Protein AF-A0A2P9FDT1-F1 (afdb_monomer_lite)

Structure (mmCIF, N/CA/C/O backbone):
data_AF-A0A2P9FDT1-F1
#
_entry.id   AF-A0A2P9FDT1-F1
#
loop_
_atom_site.group_PDB
_atom_site.id
_atom_site.type_symbol
_atom_site.label_atom_id
_atom_site.label_alt_id
_atom_site.label_comp_id
_atom_site.label_asym_id
_atom_site.label_entity_id
_atom_site.label_seq_id
_atom_site.pdbx_PDB_ins_code
_atom_site.Cartn_x
_atom_site.Cartn_y
_atom_site.Cartn_z
_atom_site.occupancy
_atom_site.B_iso_or_equiv
_atom_site.auth_seq_id
_atom_site.auth_comp_id
_atom_site.auth_asym_id
_atom_site.auth_atom_id
_atom_site.pdbx_PDB_model_num
ATOM 1 N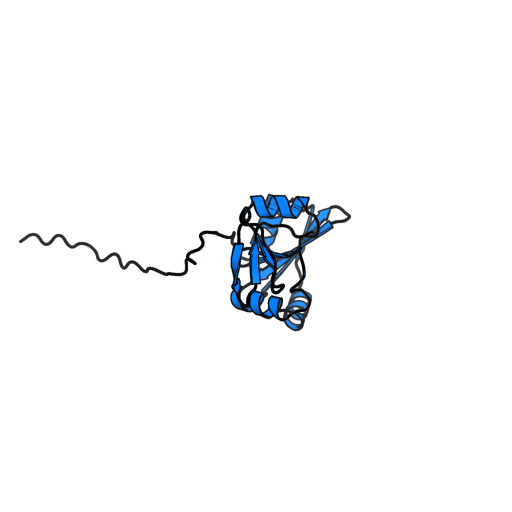 N . MET A 1 1 ? 24.058 -45.265 34.740 1.00 44.75 1 MET A N 1
ATOM 2 C CA . MET A 1 1 ? 24.714 -44.244 33.901 1.00 44.75 1 MET A CA 1
ATOM 3 C C . MET A 1 1 ? 24.246 -44.459 32.474 1.00 44.75 1 MET A C 1
ATOM 5 O O . MET A 1 1 ? 24.642 -45.441 31.873 1.00 44.75 1 MET A O 1
ATOM 9 N N . SER A 1 2 ? 23.334 -43.612 32.008 1.00 41.09 2 SER A N 1
ATOM 10 C CA . SER A 1 2 ? 23.067 -43.339 30.591 1.00 41.09 2 SER A CA 1
ATOM 11 C C . SER A 1 2 ? 22.279 -42.038 30.581 1.00 41.09 2 SER A C 1
ATOM 13 O O . SER A 1 2 ? 21.074 -42.021 30.814 1.00 41.09 2 SER A O 1
ATOM 15 N N . ALA A 1 3 ? 23.015 -40.935 30.473 1.00 38.91 3 ALA A N 1
ATOM 16 C CA . ALA A 1 3 ? 22.459 -39.609 30.296 1.00 38.91 3 ALA A CA 1
ATOM 17 C C . ALA A 1 3 ? 22.056 -39.492 28.824 1.00 38.91 3 ALA A C 1
ATOM 19 O O . ALA A 1 3 ? 22.918 -39.375 27.957 1.00 38.91 3 ALA A O 1
ATOM 20 N N . SER A 1 4 ? 20.758 -39.584 28.540 1.00 43.72 4 SER A N 1
ATOM 21 C CA . SER A 1 4 ? 20.233 -39.147 27.250 1.00 43.72 4 SER A CA 1
ATOM 22 C C . SER A 1 4 ? 20.078 -37.637 27.339 1.00 43.72 4 SER A C 1
ATOM 24 O O . SER A 1 4 ? 19.178 -37.135 28.010 1.00 43.72 4 SER A O 1
ATOM 26 N N . ALA A 1 5 ? 21.026 -36.922 26.742 1.00 44.69 5 ALA A N 1
ATOM 27 C CA . ALA A 1 5 ? 20.975 -35.482 26.592 1.00 44.69 5 ALA A CA 1
ATOM 28 C C . ALA A 1 5 ? 19.791 -35.131 25.679 1.00 44.69 5 ALA A C 1
ATOM 30 O O . ALA A 1 5 ? 19.886 -35.254 24.459 1.00 44.69 5 ALA A O 1
ATOM 31 N N . CYS A 1 6 ? 18.666 -34.717 26.266 1.00 39.19 6 CYS A N 1
ATOM 32 C CA . CYS A 1 6 ? 17.689 -33.924 25.532 1.00 39.19 6 CYS A CA 1
ATOM 33 C C . CYS A 1 6 ? 18.375 -32.605 25.194 1.00 39.19 6 CYS A C 1
ATOM 35 O O . CYS A 1 6 ? 18.604 -31.770 26.070 1.00 39.19 6 CYS A O 1
ATOM 37 N N . ALA A 1 7 ? 18.768 -32.481 23.929 1.00 48.38 7 ALA A N 1
ATOM 38 C CA . ALA A 1 7 ? 19.189 -31.235 23.330 1.00 48.38 7 ALA A CA 1
ATOM 39 C C . ALA A 1 7 ? 18.183 -30.143 23.714 1.00 48.38 7 ALA A C 1
ATOM 41 O O . ALA A 1 7 ? 16.985 -30.277 23.461 1.00 48.38 7 ALA A O 1
ATOM 42 N N . LEU A 1 8 ? 18.683 -29.085 24.355 1.00 45.12 8 LEU A N 1
ATOM 43 C CA . LEU A 1 8 ? 17.964 -27.828 24.466 1.00 45.12 8 LEU A CA 1
ATOM 44 C C . LEU A 1 8 ? 17.757 -27.302 23.043 1.00 45.12 8 LEU A C 1
ATOM 46 O O . LEU A 1 8 ? 18.632 -26.648 22.480 1.00 45.12 8 LEU A O 1
ATOM 50 N N . LEU A 1 9 ? 16.600 -27.601 22.461 1.00 49.66 9 LEU A N 1
ATOM 51 C CA . LEU A 1 9 ? 16.025 -26.746 21.438 1.00 49.66 9 LEU A CA 1
ATOM 52 C C . LEU A 1 9 ? 15.610 -25.472 22.170 1.00 49.66 9 LEU A C 1
ATOM 54 O O . LEU A 1 9 ? 14.612 -25.449 22.888 1.00 49.66 9 LEU A O 1
ATOM 58 N N . LEU A 1 10 ? 16.449 -24.444 22.053 1.00 47.75 10 LEU A N 1
ATOM 59 C CA . LEU A 1 10 ? 16.073 -23.063 22.310 1.00 47.75 10 LEU A CA 1
ATOM 60 C C . LEU A 1 10 ? 14.883 -22.755 21.398 1.00 47.75 10 LEU A C 1
ATOM 62 O O . LEU A 1 10 ? 15.053 -22.400 20.235 1.00 47.75 10 LEU A O 1
ATOM 66 N N . ALA A 1 11 ? 13.678 -22.956 21.924 1.00 45.09 11 ALA A N 1
ATOM 67 C CA . ALA A 1 11 ? 12.472 -22.367 21.386 1.00 45.09 11 ALA A CA 1
ATOM 68 C C . ALA A 1 11 ? 12.618 -20.853 21.562 1.00 45.09 11 ALA A C 1
ATOM 70 O O . ALA A 1 11 ? 12.294 -20.295 22.608 1.00 45.09 11 ALA A O 1
ATOM 71 N N . LEU A 1 12 ? 13.177 -20.200 20.546 1.00 44.22 12 LEU A N 1
ATOM 72 C CA . LEU A 1 12 ? 12.915 -18.795 20.291 1.00 44.22 12 LEU A CA 1
ATOM 73 C C . LEU A 1 12 ? 11.441 -18.717 19.897 1.00 44.22 12 LEU A C 1
ATOM 75 O O . LEU A 1 12 ? 11.093 -18.761 18.722 1.00 44.22 12 LEU A O 1
ATOM 79 N N . THR A 1 13 ? 10.561 -18.675 20.894 1.00 44.47 13 THR A N 1
ATOM 80 C CA . THR A 1 13 ? 9.208 -18.169 20.704 1.00 44.47 13 THR A CA 1
ATOM 81 C C . THR A 1 13 ? 9.350 -16.675 20.463 1.00 44.47 13 THR A C 1
ATOM 83 O O . THR A 1 13 ? 9.297 -15.874 21.395 1.00 44.47 13 THR A O 1
ATOM 86 N N . VAL A 1 14 ? 9.612 -16.305 19.211 1.00 40.72 14 VAL A N 1
ATOM 87 C CA . VAL A 1 14 ? 9.275 -14.971 18.729 1.00 40.72 14 VAL A CA 1
ATOM 88 C C . VAL A 1 14 ? 7.752 -14.950 18.700 1.00 40.72 14 VAL A C 1
ATOM 90 O O . VAL A 1 14 ? 7.124 -15.391 17.746 1.00 40.72 14 VAL A O 1
ATOM 93 N N . THR A 1 15 ? 7.146 -14.547 19.811 1.00 46.88 15 THR A N 1
ATOM 94 C CA . THR A 1 15 ? 5.748 -14.122 19.839 1.00 46.88 15 THR A CA 1
ATOM 95 C C . THR A 1 15 ? 5.675 -12.797 19.095 1.00 46.88 15 THR A C 1
ATOM 97 O O . THR A 1 15 ? 5.819 -11.736 19.693 1.00 46.88 15 THR A O 1
ATOM 100 N N . ALA A 1 16 ? 5.526 -12.899 17.780 1.00 41.09 16 ALA A N 1
ATOM 101 C CA . ALA A 1 16 ? 5.064 -11.839 16.891 1.00 41.09 16 ALA A CA 1
ATOM 102 C C . ALA A 1 16 ? 3.880 -12.358 16.052 1.00 41.09 16 ALA A C 1
ATOM 104 O O . ALA A 1 16 ? 3.731 -12.015 14.888 1.00 41.09 16 ALA A O 1
ATOM 105 N N . CYS A 1 17 ? 3.063 -13.240 16.634 1.00 43.22 17 CYS A N 1
ATOM 106 C CA . CYS A 1 17 ? 1.781 -13.633 16.066 1.00 43.22 17 CYS A CA 1
ATOM 107 C C . CYS A 1 17 ? 0.708 -12.943 16.903 1.00 43.22 17 CYS A C 1
ATOM 109 O O . CYS A 1 17 ? 0.536 -13.291 18.073 1.00 43.22 17 CYS A O 1
ATOM 111 N N . GLY A 1 18 ? 0.054 -11.939 16.319 1.00 41.12 18 GLY A N 1
ATOM 112 C CA . GLY A 1 18 ? -1.213 -11.428 16.827 1.00 41.12 18 GLY A CA 1
ATOM 113 C C . GLY A 1 18 ? -2.213 -12.578 16.942 1.00 41.12 18 GLY A C 1
ATOM 114 O O . GLY A 1 18 ? -2.225 -13.493 16.118 1.00 41.12 18 GLY A O 1
ATOM 115 N N . ASP A 1 19 ? -3.002 -12.556 18.005 1.00 47.66 19 ASP A N 1
ATOM 116 C CA . ASP A 1 19 ? -3.899 -13.636 18.435 1.00 47.66 19 ASP A CA 1
ATOM 117 C C . ASP A 1 19 ? -5.163 -13.771 17.553 1.00 47.66 19 ASP A C 1
ATOM 119 O O . ASP A 1 19 ? -6.030 -14.581 17.856 1.00 47.66 19 ASP A O 1
ATOM 123 N N . ASP A 1 20 ? -5.244 -13.045 16.427 1.00 53.03 20 ASP A N 1
ATOM 124 C CA . ASP A 1 20 ? -6.436 -12.974 15.563 1.00 53.03 20 ASP A CA 1
ATOM 125 C C . ASP A 1 20 ? -6.202 -13.429 14.100 1.00 53.03 20 ASP A C 1
ATOM 127 O O . ASP A 1 20 ? -6.910 -13.033 13.180 1.00 53.03 20 ASP A O 1
ATOM 131 N N . GLY A 1 21 ? -5.245 -14.332 13.863 1.00 57.75 21 GLY A N 1
ATOM 132 C CA . GLY A 1 21 ? -5.399 -15.389 12.845 1.00 57.75 21 GLY A CA 1
ATOM 133 C C . GLY A 1 21 ? -5.392 -15.042 11.344 1.00 57.75 21 GLY A C 1
ATOM 134 O O . GLY A 1 21 ? -5.659 -15.950 10.555 1.00 57.75 21 GLY A O 1
ATOM 135 N N . VAL A 1 22 ? -5.065 -13.816 10.922 1.00 73.56 22 VAL A N 1
ATOM 136 C CA . VAL A 1 22 ? -4.882 -13.483 9.494 1.00 73.56 22 VAL A CA 1
ATOM 137 C C . VAL A 1 22 ? -3.395 -13.362 9.159 1.00 73.56 22 VAL A C 1
A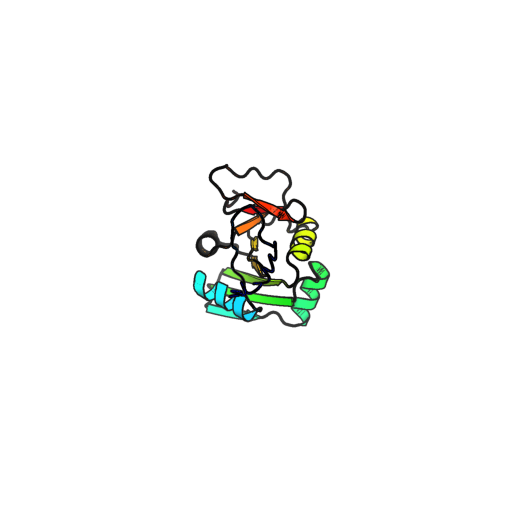TOM 139 O O . VAL A 1 22 ? -2.679 -12.546 9.733 1.00 73.56 22 VAL A O 1
ATOM 142 N N . GLU A 1 23 ? -2.923 -14.190 8.227 1.00 88.88 23 GLU A N 1
ATOM 143 C CA . GLU A 1 23 ? -1.566 -14.113 7.680 1.00 88.88 23 GLU A CA 1
ATOM 144 C C . GLU A 1 23 ? -1.605 -13.310 6.377 1.00 88.88 23 GLU A C 1
ATOM 146 O O . GLU A 1 23 ? -2.066 -13.810 5.352 1.00 88.88 23 GLU A O 1
ATOM 151 N N . LEU A 1 24 ? -1.156 -12.054 6.438 1.00 95.00 24 LEU A N 1
ATOM 152 C CA . LEU A 1 24 ? -1.091 -11.189 5.263 1.00 95.00 24 LEU A CA 1
ATOM 153 C C . LEU A 1 24 ? 0.102 -11.562 4.363 1.00 95.00 24 LEU A C 1
ATOM 155 O O . LEU A 1 24 ? 1.177 -11.898 4.876 1.00 95.00 24 LEU A O 1
ATOM 159 N N . PRO A 1 25 ? -0.043 -11.448 3.031 1.00 97.44 25 PRO A N 1
ATOM 160 C CA . PRO A 1 25 ? 1.052 -11.574 2.077 1.00 97.44 25 PRO A CA 1
ATOM 161 C C . PRO A 1 25 ? 2.215 -10.626 2.380 1.00 97.44 25 PRO A C 1
ATOM 163 O O . PRO A 1 25 ? 2.021 -9.525 2.883 1.00 97.44 25 PRO A O 1
ATOM 166 N N . MET A 1 26 ? 3.430 -11.031 2.020 1.00 96.81 26 MET A N 1
ATOM 167 C CA . MET A 1 26 ? 4.650 -10.235 2.176 1.00 96.81 26 MET A CA 1
ATOM 168 C C . MET A 1 26 ? 5.381 -10.147 0.838 1.00 96.81 26 MET A C 1
ATOM 170 O O . MET A 1 26 ? 5.428 -11.128 0.091 1.00 96.81 26 MET A O 1
ATOM 174 N N . ALA A 1 27 ? 6.003 -9.004 0.574 1.00 97.06 27 ALA A N 1
ATOM 175 C CA . ALA A 1 27 ? 6.852 -8.766 -0.587 1.00 97.06 27 ALA A CA 1
ATOM 176 C C . ALA A 1 27 ? 8.255 -8.382 -0.109 1.00 97.06 27 ALA A C 1
ATOM 178 O O . ALA A 1 27 ? 8.388 -7.552 0.769 1.00 97.06 27 ALA A O 1
ATOM 179 N N . GLY A 1 28 ? 9.322 -9.002 -0.618 1.00 95.00 28 GLY A N 1
ATOM 180 C CA . GLY A 1 28 ? 10.672 -8.749 -0.085 1.00 95.00 28 GLY A CA 1
ATOM 181 C C . GLY A 1 28 ? 11.232 -7.352 -0.387 1.00 95.00 28 GLY A C 1
ATOM 182 O O . GLY A 1 28 ? 12.143 -6.903 0.307 1.00 95.00 28 GLY A O 1
ATOM 183 N N . ASP A 1 29 ? 10.717 -6.721 -1.438 1.00 98.31 29 ASP A N 1
ATOM 184 C CA . ASP A 1 29 ? 11.116 -5.429 -1.985 1.00 98.31 29 ASP A CA 1
ATOM 185 C C . ASP A 1 29 ? 10.031 -4.917 -2.955 1.00 98.31 29 ASP A C 1
ATOM 187 O O . ASP A 1 29 ? 9.026 -5.591 -3.198 1.00 98.31 29 ASP A O 1
ATOM 191 N N . THR A 1 30 ? 10.241 -3.732 -3.531 1.00 98.38 30 THR A N 1
ATOM 192 C CA . THR A 1 30 ? 9.337 -3.098 -4.504 1.00 98.38 30 THR A CA 1
ATOM 193 C C . THR A 1 30 ? 9.051 -3.964 -5.739 1.00 98.38 30 THR A C 1
ATOM 195 O O . THR A 1 30 ? 7.912 -4.010 -6.193 1.00 98.38 30 THR A O 1
ATOM 198 N N . GLU A 1 31 ? 10.039 -4.694 -6.269 1.00 98.50 31 GLU A N 1
ATOM 199 C CA . GLU A 1 31 ? 9.850 -5.571 -7.441 1.00 98.50 31 GLU A CA 1
ATOM 200 C C . GLU A 1 31 ? 8.966 -6.780 -7.092 1.00 98.50 31 GLU A C 1
ATOM 202 O O . GLU A 1 31 ? 8.141 -7.231 -7.893 1.00 98.50 31 GLU A O 1
ATOM 207 N N . ALA A 1 32 ? 9.087 -7.294 -5.867 1.00 98.62 32 ALA A N 1
ATOM 208 C CA . ALA A 1 32 ? 8.205 -8.333 -5.361 1.00 98.62 32 ALA A CA 1
ATOM 209 C C . ALA A 1 32 ? 6.762 -7.836 -5.161 1.00 98.62 32 ALA A C 1
ATOM 211 O O . ALA A 1 32 ? 5.844 -8.639 -5.337 1.00 98.62 32 ALA A O 1
ATOM 212 N N . VAL A 1 33 ? 6.548 -6.551 -4.838 1.00 98.75 33 VAL A N 1
ATOM 213 C CA . VAL A 1 33 ? 5.198 -5.957 -4.800 1.00 98.75 33 VAL A CA 1
ATOM 214 C C . VAL A 1 33 ? 4.612 -5.926 -6.209 1.00 98.75 33 VAL A C 1
ATOM 216 O O . VAL A 1 33 ? 3.558 -6.516 -6.425 1.00 98.75 33 VAL A O 1
ATOM 219 N N . ALA A 1 34 ? 5.335 -5.373 -7.187 1.00 98.56 34 ALA A N 1
ATOM 220 C CA . ALA A 1 34 ? 4.913 -5.373 -8.590 1.00 98.56 34 ALA A CA 1
ATOM 221 C C . ALA A 1 34 ? 4.579 -6.788 -9.099 1.00 98.56 34 ALA A C 1
ATOM 223 O O . ALA A 1 34 ? 3.525 -7.027 -9.682 1.00 98.56 34 ALA A O 1
ATOM 224 N N . THR A 1 35 ? 5.436 -7.769 -8.792 1.00 98.56 35 THR A N 1
ATOM 225 C CA . THR A 1 35 ? 5.205 -9.181 -9.146 1.00 98.56 35 THR A CA 1
ATOM 226 C C . THR A 1 35 ? 3.948 -9.747 -8.478 1.00 98.56 35 THR A C 1
ATOM 228 O O . THR A 1 35 ? 3.259 -10.591 -9.055 1.00 98.56 35 THR A O 1
ATOM 231 N N . TYR A 1 36 ? 3.657 -9.338 -7.240 1.00 98.56 36 TYR A N 1
ATOM 232 C CA . TYR A 1 36 ? 2.438 -9.735 -6.545 1.00 98.56 36 TYR A CA 1
ATOM 233 C C . TYR A 1 36 ? 1.199 -9.153 -7.233 1.00 98.56 36 TYR A C 1
ATOM 235 O O . TYR A 1 36 ? 0.238 -9.894 -7.442 1.00 98.56 36 TYR A O 1
ATOM 243 N N . VAL A 1 37 ? 1.231 -7.874 -7.611 1.00 98.19 37 VAL A N 1
ATOM 244 C CA . VAL A 1 37 ? 0.131 -7.209 -8.324 1.00 98.19 37 VAL A CA 1
ATOM 245 C C . VAL A 1 37 ? -0.092 -7.886 -9.682 1.00 98.19 37 VAL A C 1
ATOM 247 O O . VAL A 1 37 ? -1.153 -8.476 -9.891 1.00 98.19 37 VAL A O 1
ATOM 250 N N . ASP A 1 38 ? 0.932 -7.965 -10.538 1.00 98.25 38 ASP A N 1
ATOM 251 C CA . ASP A 1 38 ? 0.848 -8.590 -11.871 1.00 98.25 38 ASP A CA 1
ATOM 252 C C . ASP A 1 38 ? 0.293 -10.019 -11.816 1.00 98.25 38 ASP A C 1
ATOM 254 O O . ASP A 1 38 ? -0.605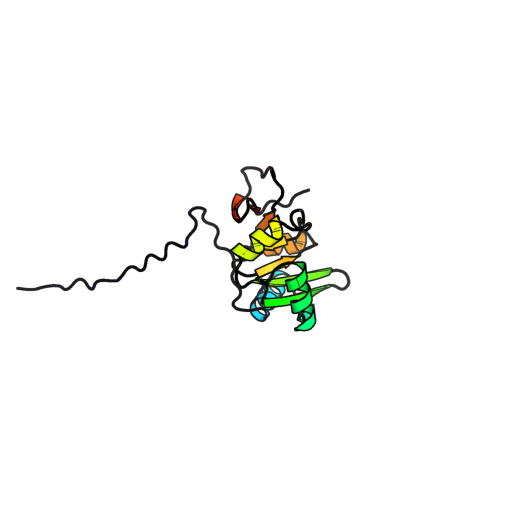 -10.401 -12.564 1.00 98.25 38 ASP A O 1
ATOM 258 N N . LYS A 1 39 ? 0.756 -10.824 -10.859 1.00 98.31 39 LYS A N 1
ATOM 259 C CA . LYS A 1 39 ? 0.291 -12.206 -10.724 1.00 98.31 39 LYS A CA 1
ATOM 260 C C . LYS A 1 39 ? -1.214 -12.317 -10.447 1.00 98.31 39 LYS A C 1
ATOM 262 O O . LYS A 1 39 ? -1.812 -13.325 -10.834 1.00 98.31 39 LYS A O 1
ATOM 267 N N . ASN A 1 40 ? -1.794 -11.368 -9.714 1.00 98.19 40 ASN A N 1
ATOM 268 C CA . ASN A 1 40 ? -3.171 -11.461 -9.226 1.00 98.19 40 ASN A CA 1
ATOM 269 C C . ASN A 1 40 ? -4.165 -10.647 -10.063 1.00 98.19 40 ASN A C 1
ATOM 271 O O . ASN A 1 40 ? -5.311 -11.076 -10.191 1.00 98.19 40 ASN A O 1
ATOM 275 N N . VAL A 1 41 ? -3.738 -9.528 -10.654 1.00 96.56 41 VAL A N 1
ATOM 276 C CA . VAL A 1 41 ? -4.604 -8.655 -11.466 1.00 96.56 41 VAL A CA 1
ATOM 277 C C . VAL A 1 41 ? -4.162 -8.532 -12.929 1.00 96.56 41 VAL A C 1
ATOM 279 O O . VAL A 1 41 ? -5.010 -8.317 -13.790 1.00 96.56 41 VAL A O 1
ATOM 282 N N . GLY A 1 42 ? -2.883 -8.788 -13.223 1.00 96.12 42 GLY A N 1
ATOM 283 C CA . GLY A 1 42 ? -2.258 -8.593 -14.533 1.00 96.12 42 GLY A CA 1
ATOM 284 C C . GLY A 1 42 ? -1.842 -7.142 -14.769 1.00 96.12 42 GLY A C 1
ATOM 285 O O . GLY A 1 42 ? -2.688 -6.259 -14.726 1.00 96.12 42 GLY A O 1
ATOM 286 N N . CYS A 1 43 ? -0.562 -6.917 -15.070 1.00 96.25 43 CYS A N 1
ATOM 287 C CA . CYS A 1 43 ? -0.035 -5.607 -15.456 1.00 96.25 43 CYS A CA 1
ATOM 288 C C . CYS A 1 43 ? 0.355 -5.618 -16.941 1.00 96.25 43 CYS A C 1
ATOM 290 O O . CYS A 1 43 ? 1.073 -6.509 -17.408 1.00 96.25 43 CYS A O 1
ATOM 292 N N . GLN A 1 44 ? -0.123 -4.641 -17.708 1.00 96.31 44 GLN A N 1
ATOM 293 C CA . GLN A 1 44 ? 0.330 -4.395 -19.079 1.00 96.31 44 GLN A CA 1
ATOM 294 C C . GLN A 1 44 ? 1.716 -3.764 -19.087 1.00 96.31 44 GLN A C 1
ATOM 296 O O . GLN A 1 44 ? 2.560 -4.169 -19.894 1.00 96.31 44 GLN A O 1
ATOM 301 N N . ASP A 1 45 ? 1.936 -2.825 -18.171 1.00 96.31 45 ASP A N 1
ATOM 302 C CA . ASP A 1 45 ? 3.233 -2.241 -17.873 1.00 96.31 45 ASP A CA 1
ATOM 303 C C . ASP A 1 45 ? 3.389 -2.018 -16.364 1.00 96.31 45 ASP A C 1
ATOM 305 O O . ASP A 1 45 ? 2.452 -2.178 -15.578 1.00 96.31 45 ASP A O 1
ATOM 309 N N . THR A 1 46 ? 4.613 -1.735 -15.944 1.00 97.75 46 THR A N 1
ATOM 310 C CA . THR A 1 46 ? 4.911 -1.381 -14.558 1.00 97.75 46 THR A CA 1
ATOM 311 C C . THR A 1 46 ? 5.935 -0.268 -14.549 1.00 97.75 46 THR A C 1
ATOM 313 O O . THR A 1 46 ? 7.107 -0.505 -14.872 1.00 97.75 46 THR A O 1
ATOM 316 N N . ASP A 1 47 ? 5.511 0.909 -14.108 1.00 97.31 47 ASP A N 1
ATOM 317 C CA . ASP A 1 47 ? 6.393 2.043 -13.909 1.00 97.31 47 ASP A CA 1
ATOM 318 C C . ASP A 1 47 ? 6.781 2.157 -12.433 1.00 97.31 47 ASP A C 1
ATOM 320 O O . ASP A 1 47 ? 5.986 2.028 -11.508 1.00 97.31 47 ASP A O 1
ATOM 324 N N . TYR A 1 48 ? 8.078 2.339 -12.189 1.00 98.44 48 TYR A N 1
ATOM 325 C CA . TYR A 1 48 ? 8.611 2.469 -10.836 1.00 98.44 48 TYR A CA 1
ATOM 326 C C . TYR A 1 48 ? 8.855 3.933 -10.512 1.00 98.44 48 TYR A C 1
ATOM 328 O O . TYR A 1 48 ? 9.518 4.649 -11.273 1.00 98.44 48 TYR A O 1
ATOM 336 N N . TYR A 1 49 ? 8.436 4.337 -9.317 1.00 98.12 49 TYR A N 1
ATOM 337 C CA . TYR A 1 49 ? 8.686 5.675 -8.813 1.00 98.12 49 TYR A CA 1
ATOM 338 C C . TYR A 1 49 ? 10.183 5.950 -8.711 1.00 98.12 49 TYR A C 1
ATOM 340 O O . TYR A 1 49 ? 10.990 5.153 -8.214 1.00 98.12 49 TYR A O 1
ATOM 348 N N . THR A 1 50 ? 10.575 7.127 -9.179 1.00 98.12 50 THR A N 1
ATOM 349 C CA . THR A 1 50 ? 11.958 7.571 -9.097 1.00 98.12 50 THR A CA 1
ATOM 350 C C . THR A 1 50 ? 12.309 7.974 -7.667 1.00 98.12 50 THR A C 1
ATOM 352 O O . THR A 1 50 ? 11.463 8.177 -6.797 1.00 98.12 50 THR A O 1
ATOM 355 N N . SER A 1 51 ? 13.602 8.176 -7.402 1.00 97.19 51 SER A N 1
ATOM 356 C CA . SER A 1 51 ? 14.044 8.663 -6.093 1.00 97.19 51 SER A CA 1
ATOM 357 C C . SER A 1 51 ? 13.478 10.039 -5.723 1.00 97.19 51 SER A C 1
ATOM 359 O O . SER A 1 51 ? 13.436 10.357 -4.539 1.00 97.19 51 SER A O 1
ATOM 361 N N . SER A 1 52 ? 13.129 10.879 -6.709 1.00 97.75 52 SER A N 1
ATOM 362 C CA . SER A 1 52 ? 12.479 12.166 -6.434 1.00 97.75 52 SER A CA 1
ATOM 363 C C . SER A 1 52 ? 11.027 11.976 -6.031 1.00 97.75 52 SER A C 1
ATOM 365 O O . SER A 1 52 ? 10.627 12.569 -5.037 1.00 97.75 52 SER A O 1
ATOM 367 N N . ASP A 1 53 ? 10.299 11.109 -6.731 1.00 97.38 53 ASP A N 1
ATOM 368 C CA . ASP A 1 53 ? 8.883 10.844 -6.458 1.00 97.38 53 ASP A CA 1
ATOM 369 C C . ASP A 1 53 ? 8.737 10.239 -5.054 1.00 97.38 53 ASP A C 1
ATOM 371 O O . ASP A 1 53 ? 7.985 10.733 -4.222 1.00 97.38 53 ASP A O 1
ATOM 375 N N . LEU A 1 54 ? 9.592 9.268 -4.709 1.00 97.81 54 LEU A N 1
ATOM 376 C CA . LEU A 1 54 ? 9.628 8.687 -3.363 1.00 97.81 54 LEU A CA 1
ATOM 377 C C . LEU A 1 54 ? 9.993 9.701 -2.273 1.00 97.81 54 LEU A C 1
ATOM 379 O O . LEU A 1 54 ? 9.540 9.570 -1.140 1.00 97.81 54 LEU A O 1
ATOM 383 N N . ALA A 1 55 ? 10.843 10.685 -2.573 1.00 97.88 55 ALA A N 1
ATOM 384 C CA . ALA A 1 55 ? 11.186 11.721 -1.603 1.00 97.88 55 ALA A CA 1
ATOM 385 C C . ALA A 1 55 ? 10.016 12.685 -1.360 1.00 97.88 55 ALA A C 1
ATOM 387 O O . ALA A 1 55 ? 9.877 13.181 -0.244 1.00 97.88 55 ALA A O 1
ATOM 388 N N . GLU A 1 56 ? 9.203 12.945 -2.384 1.00 97.00 56 GLU A N 1
ATOM 389 C CA . GLU A 1 56 ? 7.980 13.743 -2.283 1.00 97.00 56 GLU A CA 1
ATOM 390 C C . GLU A 1 56 ? 6.918 12.990 -1.475 1.00 97.00 56 GLU A C 1
ATOM 392 O O . GLU A 1 56 ? 6.502 13.487 -0.433 1.00 97.00 56 GLU A O 1
ATOM 397 N N . ILE A 1 57 ? 6.627 11.736 -1.837 1.00 95.19 57 ILE A N 1
ATOM 398 C CA . ILE A 1 57 ? 5.679 10.870 -1.115 1.00 95.19 57 ILE A CA 1
ATOM 399 C C . ILE A 1 57 ? 6.038 10.760 0.374 1.00 95.19 57 ILE A C 1
ATOM 401 O O . ILE A 1 57 ? 5.178 10.920 1.234 1.00 95.19 57 ILE A O 1
ATOM 405 N N . ARG A 1 58 ? 7.313 10.537 0.723 1.00 96.62 58 ARG A N 1
ATOM 406 C CA . ARG A 1 58 ? 7.730 10.457 2.139 1.00 96.62 58 ARG A CA 1
ATOM 407 C C . ARG A 1 58 ? 7.562 11.771 2.888 1.00 96.62 58 ARG A C 1
ATOM 409 O O . ARG A 1 58 ? 7.235 11.767 4.069 1.00 96.62 58 ARG A O 1
ATOM 416 N N . ALA A 1 59 ? 7.825 12.890 2.216 1.00 95.75 59 ALA A N 1
ATOM 417 C CA . ALA A 1 59 ? 7.707 14.208 2.823 1.00 95.75 59 ALA A CA 1
ATOM 418 C C . ALA A 1 59 ? 6.246 14.612 3.055 1.00 95.75 59 ALA A C 1
ATOM 420 O O . ALA A 1 59 ? 5.975 15.383 3.979 1.00 95.75 59 ALA A O 1
ATOM 421 N N . GLU A 1 60 ? 5.336 14.129 2.211 1.00 93.06 60 GLU A N 1
ATOM 422 C CA . GLU A 1 60 ? 3.906 14.416 2.298 1.00 93.06 60 GLU A CA 1
ATOM 423 C C . GLU A 1 60 ? 3.164 13.440 3.207 1.00 93.06 60 GLU A C 1
ATOM 425 O O . GLU A 1 60 ? 2.289 13.868 3.959 1.00 93.06 60 GLU A O 1
ATOM 430 N N . PHE A 1 61 ? 3.539 12.161 3.170 1.00 93.94 61 PHE A N 1
ATOM 431 C CA . PHE A 1 61 ? 2.783 11.089 3.799 1.00 93.94 61 PHE A CA 1
ATOM 432 C C . PHE A 1 61 ? 3.562 10.356 4.900 1.00 93.94 61 PHE A C 1
ATOM 434 O O . PHE A 1 61 ? 3.258 10.543 6.076 1.00 93.94 61 PHE A O 1
ATOM 441 N N . SER A 1 62 ? 4.555 9.524 4.554 1.00 96.25 62 SER A N 1
ATOM 442 C CA . SER A 1 62 ? 5.241 8.677 5.544 1.00 96.25 62 SER A CA 1
ATOM 443 C C . SER A 1 62 ? 6.686 8.342 5.180 1.00 96.25 62 SER A C 1
ATOM 445 O O . SER A 1 62 ? 6.970 7.816 4.101 1.00 96.25 62 SER A O 1
ATOM 447 N N . ASP A 1 63 ? 7.603 8.540 6.133 1.00 97.00 63 ASP A N 1
ATOM 448 C CA . ASP A 1 63 ? 9.010 8.124 6.035 1.00 97.00 63 ASP A CA 1
ATOM 449 C C . ASP A 1 63 ? 9.183 6.588 6.025 1.00 97.00 63 ASP A C 1
ATOM 451 O O . ASP A 1 63 ? 10.266 6.092 5.697 1.00 97.00 63 ASP A O 1
ATOM 455 N N . ALA A 1 64 ? 8.129 5.823 6.344 1.00 97.62 64 ALA A N 1
ATOM 456 C CA . ALA A 1 64 ? 8.151 4.361 6.353 1.00 97.62 64 ALA A CA 1
ATOM 457 C C . ALA A 1 64 ? 8.234 3.737 4.947 1.00 97.62 64 ALA A C 1
ATOM 459 O O . ALA A 1 64 ? 8.578 2.558 4.818 1.00 97.62 64 ALA A O 1
ATOM 460 N N . ILE A 1 65 ? 7.932 4.502 3.898 1.00 98.25 65 ILE A N 1
ATOM 461 C CA . ILE A 1 65 ? 7.933 4.050 2.502 1.00 98.25 65 ILE A CA 1
ATOM 462 C C . ILE A 1 65 ? 9.365 4.039 1.965 1.00 98.25 65 ILE A C 1
ATOM 464 O O . ILE A 1 65 ? 10.050 5.059 2.012 1.00 98.25 65 ILE A O 1
ATOM 468 N N . ASP A 1 66 ? 9.833 2.929 1.389 1.00 97.62 66 ASP A N 1
ATOM 469 C CA . ASP A 1 66 ? 11.169 2.859 0.772 1.00 97.62 66 ASP A CA 1
ATOM 470 C C . ASP A 1 66 ? 11.164 2.650 -0.751 1.00 97.62 66 ASP A C 1
ATOM 472 O O . ASP A 1 66 ? 12.195 2.892 -1.387 1.00 97.62 66 ASP A O 1
ATOM 476 N N . GLY A 1 67 ? 10.012 2.333 -1.343 1.00 98.44 67 GLY A N 1
ATOM 477 C CA . GLY A 1 67 ? 9.837 2.206 -2.786 1.00 98.44 67 GLY A CA 1
ATOM 478 C C . GLY A 1 67 ? 8.372 2.100 -3.195 1.00 98.44 67 GLY A C 1
ATOM 479 O O . GLY A 1 67 ? 7.497 1.965 -2.346 1.00 98.44 67 GLY A O 1
ATOM 480 N N . GLY A 1 68 ? 8.114 2.159 -4.495 1.00 98.44 68 GLY A N 1
ATOM 481 C CA . GLY A 1 68 ? 6.769 2.102 -5.050 1.00 98.44 68 GLY A CA 1
ATOM 482 C C . GLY A 1 68 ? 6.764 2.239 -6.565 1.00 98.44 68 GLY A C 1
ATOM 483 O O . GLY A 1 68 ? 7.830 2.327 -7.188 1.00 98.44 68 GLY A O 1
ATOM 484 N N . GLY A 1 69 ? 5.571 2.239 -7.126 1.00 98.31 69 GLY A N 1
ATOM 485 C CA . GLY A 1 69 ? 5.309 2.322 -8.550 1.00 98.31 69 GLY A CA 1
ATOM 486 C C . GLY A 1 69 ? 3.827 2.152 -8.825 1.00 98.31 69 GLY A C 1
ATOM 487 O O . GLY A 1 69 ? 3.028 2.069 -7.895 1.00 98.31 69 GLY A O 1
ATOM 488 N N . ASP A 1 70 ? 3.502 2.029 -10.095 1.00 97.31 70 ASP A N 1
ATOM 489 C CA . ASP A 1 70 ? 2.160 1.807 -10.598 1.00 97.31 70 ASP A CA 1
ATOM 490 C C . ASP A 1 70 ? 2.148 0.600 -11.549 1.00 97.31 70 ASP A C 1
ATOM 492 O O . ASP A 1 70 ? 3.145 0.230 -12.180 1.00 97.31 70 ASP A O 1
ATOM 496 N N . CYS A 1 71 ? 1.030 -0.117 -11.540 1.00 97.75 71 CYS A N 1
ATOM 497 C CA . CYS A 1 71 ? 0.735 -1.212 -12.451 1.00 97.75 71 CYS A CA 1
ATOM 498 C C . CYS A 1 71 ? -0.388 -0.767 -13.381 1.00 97.75 71 CYS A C 1
ATOM 500 O O . CYS A 1 71 ? -1.540 -0.706 -12.949 1.00 97.75 71 CYS A O 1
ATOM 502 N N . ASP A 1 72 ? -0.058 -0.538 -14.650 1.00 96.38 72 ASP A N 1
ATOM 503 C CA . ASP A 1 72 ? -1.035 -0.255 -15.701 1.00 96.38 72 ASP A CA 1
ATOM 504 C C . ASP A 1 72 ? -1.847 -1.526 -15.974 1.00 96.38 72 ASP A C 1
ATOM 506 O O . ASP A 1 72 ? -1.366 -2.459 -16.630 1.00 96.38 72 ASP A O 1
ATOM 510 N N . VAL A 1 73 ? -3.078 -1.613 -15.475 1.00 92.88 73 VAL A N 1
ATOM 511 C CA . VAL A 1 73 ? -3.927 -2.795 -15.695 1.00 92.88 73 VAL A CA 1
ATOM 512 C C . VAL A 1 73 ? -4.613 -2.702 -17.058 1.00 92.88 73 VAL A C 1
ATOM 514 O O . VAL A 1 73 ? -4.647 -3.672 -17.833 1.00 92.88 73 VAL A O 1
ATOM 517 N N . ASP A 1 74 ? -5.133 -1.521 -17.386 1.00 90.50 74 ASP A N 1
ATOM 518 C CA . ASP A 1 74 ? -5.658 -1.175 -18.703 1.00 90.50 74 ASP A CA 1
ATOM 519 C C . ASP A 1 74 ? -5.564 0.327 -19.004 1.00 90.50 74 ASP A C 1
ATOM 521 O O . ASP A 1 74 ? -5.063 1.095 -18.198 1.00 90.50 74 ASP A O 1
ATOM 525 N N . ASP A 1 75 ? -6.023 0.742 -20.192 1.00 84.94 75 ASP A N 1
ATOM 526 C CA . ASP A 1 75 ? -5.921 2.132 -20.668 1.00 84.94 75 ASP A CA 1
ATOM 527 C C . ASP A 1 75 ? -6.593 3.168 -19.732 1.00 84.94 75 ASP A C 1
ATOM 529 O O . ASP A 1 75 ? -6.379 4.370 -19.910 1.00 84.94 75 ASP A O 1
ATOM 533 N N . ASP A 1 76 ? -7.446 2.728 -18.800 1.00 86.00 76 ASP A N 1
ATOM 534 C CA . ASP A 1 76 ? -8.252 3.571 -17.919 1.00 86.00 76 ASP A CA 1
ATOM 535 C C . ASP A 1 76 ? -8.054 3.235 -16.422 1.00 86.00 76 ASP A C 1
ATOM 537 O O . ASP A 1 76 ? -8.853 3.696 -15.595 1.00 86.00 76 ASP A O 1
ATOM 541 N N . THR A 1 77 ? -7.109 2.367 -16.039 1.00 89.38 77 THR A N 1
ATOM 542 C CA . THR A 1 77 ? -6.942 1.926 -14.640 1.00 89.38 77 THR A CA 1
ATOM 543 C C . THR A 1 77 ? -5.526 1.483 -14.322 1.00 89.38 77 THR A C 1
ATOM 545 O O . THR A 1 77 ? -5.029 0.507 -14.891 1.00 89.38 77 THR A O 1
ATOM 548 N N . ASP A 1 78 ? -4.995 2.111 -13.277 1.00 93.62 78 ASP A N 1
ATOM 549 C CA . ASP A 1 78 ? -3.698 1.811 -12.693 1.00 93.62 78 ASP A CA 1
ATOM 550 C C . ASP A 1 78 ? -3.903 1.363 -11.237 1.00 93.62 78 ASP A C 1
ATOM 552 O O . ASP A 1 78 ? -4.915 1.682 -10.606 1.00 93.62 78 ASP A O 1
ATOM 556 N N . ILE A 1 79 ? -2.970 0.570 -10.718 1.00 97.06 79 ILE A N 1
ATOM 557 C CA . ILE A 1 79 ? -2.881 0.242 -9.290 1.00 97.06 79 ILE A CA 1
ATOM 558 C C . ILE A 1 79 ? -1.555 0.777 -8.780 1.00 97.06 79 ILE A C 1
ATOM 560 O O . ILE A 1 79 ? -0.500 0.227 -9.117 1.00 97.06 79 ILE A O 1
ATOM 564 N N . ASP A 1 80 ? -1.616 1.804 -7.939 1.00 97.19 80 ASP A N 1
ATOM 565 C CA . ASP A 1 80 ? -0.446 2.304 -7.234 1.00 97.19 80 ASP A CA 1
ATOM 566 C C . ASP A 1 80 ? -0.050 1.321 -6.134 1.00 97.19 80 ASP A C 1
ATOM 568 O O . ASP A 1 80 ? -0.880 0.727 -5.439 1.00 97.19 80 ASP A O 1
ATOM 572 N N . PHE A 1 81 ? 1.251 1.126 -5.961 1.00 98.44 81 PHE A N 1
ATOM 573 C CA . PHE A 1 81 ? 1.787 0.242 -4.945 1.00 98.44 81 PHE A CA 1
ATOM 574 C C . PHE A 1 81 ? 2.993 0.845 -4.239 1.00 98.44 81 PHE A C 1
ATOM 576 O O . PHE A 1 81 ? 3.874 1.462 -4.834 1.00 98.44 81 PHE A O 1
ATOM 583 N N . LEU A 1 82 ? 3.077 0.591 -2.936 1.00 98.56 82 LEU A N 1
ATOM 584 C CA . LEU A 1 82 ? 4.145 1.070 -2.067 1.00 98.56 82 LEU A CA 1
ATOM 585 C C . LEU A 1 82 ? 4.740 -0.097 -1.284 1.00 98.56 82 LEU A C 1
ATOM 587 O O . LEU A 1 82 ? 4.015 -0.899 -0.699 1.00 98.56 82 LEU A O 1
ATOM 591 N N . HIS A 1 83 ? 6.068 -0.174 -1.223 1.00 98.62 83 HIS A N 1
ATOM 592 C CA . HIS A 1 83 ? 6.779 -1.034 -0.280 1.00 98.62 83 HIS A CA 1
ATOM 593 C C . HIS A 1 83 ? 7.084 -0.246 1.001 1.00 98.62 83 HIS A C 1
ATOM 595 O O . HIS A 1 83 ? 7.520 0.910 0.963 1.00 98.62 83 HIS A O 1
ATOM 601 N N . VAL A 1 84 ? 6.817 -0.878 2.144 1.00 98.50 84 VAL A N 1
ATOM 602 C CA . VAL A 1 84 ? 6.777 -0.234 3.458 1.00 98.50 84 VAL A CA 1
ATOM 603 C C . VAL A 1 84 ? 7.714 -0.962 4.416 1.00 98.50 84 VAL A C 1
ATOM 605 O O . VAL A 1 84 ? 7.584 -2.159 4.668 1.00 98.50 84 VAL A O 1
ATOM 608 N N . THR A 1 85 ? 8.658 -0.224 4.990 1.00 97.69 85 THR A N 1
ATOM 609 C CA . THR A 1 85 ? 9.679 -0.759 5.905 1.00 97.69 85 THR A CA 1
ATOM 610 C C . THR A 1 85 ? 9.217 -0.846 7.353 1.00 97.69 85 THR A C 1
ATOM 612 O O . THR A 1 85 ? 9.661 -1.737 8.079 1.00 97.69 85 THR A O 1
ATOM 615 N N . ASP A 1 86 ? 8.313 0.043 7.763 1.00 97.25 86 ASP A N 1
ATOM 616 C CA . ASP A 1 86 ? 7.682 0.037 9.081 1.00 97.25 86 ASP A CA 1
ATOM 617 C C . ASP A 1 86 ? 6.168 0.209 8.928 1.00 97.25 86 ASP A C 1
ATOM 619 O O . ASP A 1 86 ? 5.637 1.315 8.841 1.00 97.25 86 ASP A O 1
ATOM 623 N N . MET A 1 87 ? 5.457 -0.918 8.886 1.00 95.88 87 MET A N 1
ATOM 624 C CA . MET A 1 87 ? 4.006 -0.902 8.718 1.00 95.88 87 MET A CA 1
ATOM 625 C C . MET A 1 87 ? 3.280 -0.295 9.927 1.00 95.88 87 MET A C 1
ATOM 627 O O . MET A 1 87 ? 2.182 0.236 9.802 1.00 95.88 87 MET A O 1
ATOM 631 N N . THR A 1 88 ? 3.890 -0.340 11.111 1.00 95.56 88 THR A N 1
ATOM 632 C CA . THR A 1 88 ? 3.313 0.281 12.306 1.00 95.56 88 THR A CA 1
ATOM 633 C C . THR A 1 88 ? 3.376 1.804 12.232 1.00 95.56 88 THR A C 1
ATOM 635 O O . THR A 1 88 ? 2.447 2.472 12.684 1.00 95.56 88 THR A O 1
ATOM 638 N N . GLU A 1 89 ? 4.467 2.361 11.708 1.00 96.94 89 GLU A N 1
ATOM 639 C CA . GLU A 1 89 ? 4.590 3.797 11.443 1.00 96.94 89 GLU A CA 1
ATOM 640 C C . GLU A 1 89 ? 3.650 4.229 10.314 1.00 96.94 89 GLU A C 1
ATOM 642 O O . GLU A 1 89 ? 2.838 5.124 10.534 1.00 96.94 89 GLU A O 1
ATOM 647 N N . PHE A 1 90 ? 3.632 3.499 9.193 1.00 96.50 90 PHE A N 1
ATOM 648 C CA . PHE A 1 90 ? 2.730 3.771 8.068 1.00 96.50 90 PHE A CA 1
ATOM 649 C C . PHE A 1 90 ? 1.260 3.872 8.500 1.00 96.50 90 PHE A C 1
ATOM 651 O O . PHE A 1 90 ? 0.585 4.839 8.168 1.00 96.50 90 PHE A O 1
ATOM 658 N N . GLN A 1 91 ? 0.754 2.912 9.283 1.00 95.31 91 GLN A N 1
ATOM 659 C CA . GLN A 1 91 ? -0.644 2.930 9.738 1.00 95.31 91 GLN A CA 1
ATOM 660 C C . GLN A 1 91 ? -0.955 4.112 10.671 1.00 95.31 91 GLN A C 1
ATOM 662 O O . GLN A 1 91 ? -2.077 4.613 10.685 1.00 95.31 91 GLN A O 1
ATOM 667 N N . LYS A 1 92 ? 0.027 4.579 11.454 1.00 95.56 92 LYS A N 1
ATOM 668 C CA . LYS A 1 92 ? -0.135 5.775 12.297 1.00 95.56 92 LYS A CA 1
ATOM 669 C C . LYS A 1 92 ? -0.180 7.048 11.466 1.00 95.56 92 LYS A C 1
ATOM 671 O O . LYS A 1 92 ? -0.967 7.930 11.799 1.00 95.56 92 LYS A O 1
ATOM 676 N N . ASP A 1 93 ? 0.648 7.128 10.430 1.00 95.81 93 ASP A N 1
ATOM 677 C CA . ASP A 1 93 ? 0.660 8.256 9.501 1.00 95.81 93 ASP A CA 1
ATOM 678 C C . ASP A 1 93 ? -0.637 8.286 8.683 1.00 95.81 93 ASP A C 1
ATOM 680 O O . ASP A 1 93 ? -1.284 9.331 8.627 1.00 95.81 93 ASP A O 1
ATOM 684 N N . LEU A 1 94 ? -1.100 7.128 8.189 1.00 94.12 94 LEU A N 1
ATOM 685 C CA . LEU A 1 94 ? -2.391 6.980 7.510 1.00 94.12 94 LEU A CA 1
ATOM 686 C C . LEU A 1 94 ? -3.542 7.493 8.380 1.00 94.12 94 LEU A C 1
ATOM 688 O O . LEU A 1 94 ? -4.281 8.378 7.958 1.00 94.12 94 LEU A O 1
ATOM 692 N N . ALA A 1 95 ? -3.645 7.021 9.625 1.00 92.88 95 ALA A N 1
ATOM 693 C CA . ALA A 1 95 ? -4.680 7.453 10.568 1.00 92.88 95 ALA A CA 1
ATOM 694 C C . ALA A 1 95 ? -4.636 8.956 10.906 1.00 92.88 95 ALA A C 1
ATOM 696 O O . ALA A 1 95 ? -5.620 9.514 11.393 1.00 92.88 95 ALA A O 1
ATOM 697 N N . ALA A 1 96 ? -3.484 9.604 10.723 1.00 92.69 96 ALA A N 1
ATOM 698 C CA . ALA A 1 96 ? -3.302 11.035 10.947 1.00 92.69 96 ALA A CA 1
ATOM 699 C C . ALA A 1 96 ? -3.485 11.877 9.671 1.00 92.69 96 ALA A C 1
ATOM 701 O O . ALA A 1 96 ? -3.470 13.109 9.764 1.00 92.69 96 ALA A O 1
ATOM 702 N N . SER A 1 97 ? -3.633 11.229 8.514 1.00 88.12 97 SER A N 1
ATOM 703 C CA . SER A 1 97 ? -3.755 11.849 7.197 1.00 88.12 97 SER A CA 1
ATOM 704 C C . SER A 1 97 ? -5.213 12.000 6.757 1.00 88.12 97 SER A C 1
ATOM 706 O O . SER A 1 97 ? -6.119 11.373 7.312 1.00 88.12 97 SER A O 1
ATOM 708 N N . ASP A 1 98 ? -5.430 12.811 5.721 1.00 78.88 98 ASP A N 1
ATOM 709 C CA . ASP A 1 98 ? -6.735 12.927 5.062 1.00 78.88 98 ASP A CA 1
ATOM 710 C C . ASP A 1 98 ? -7.080 11.669 4.224 1.00 78.88 98 ASP A C 1
ATOM 712 O O . ASP A 1 98 ? -8.239 11.492 3.865 1.00 78.88 98 ASP A O 1
ATOM 716 N N . GLU A 1 99 ? -6.115 10.764 3.994 1.00 76.06 99 GLU A N 1
ATOM 717 C CA . GLU A 1 99 ? -6.298 9.466 3.309 1.00 76.06 99 GLU A CA 1
ATOM 718 C C . GLU A 1 99 ? -6.865 8.378 4.241 1.00 76.06 99 GLU A C 1
ATOM 720 O O . GLU A 1 99 ? -7.081 7.237 3.845 1.00 76.06 99 GLU A O 1
ATOM 725 N N . SER A 1 100 ? -7.112 8.710 5.512 1.00 74.00 100 SER A N 1
ATOM 726 C CA . SER A 1 100 ? -7.676 7.779 6.503 1.00 74.00 100 SER A CA 1
ATOM 727 C C . SER A 1 100 ? -9.075 7.253 6.151 1.00 74.00 100 SER A C 1
ATOM 729 O O . SER A 1 100 ? -9.466 6.209 6.682 1.00 74.00 100 SER A O 1
ATOM 731 N N . ASP A 1 101 ? -9.786 7.958 5.267 1.00 67.38 101 ASP A N 1
ATOM 732 C CA . ASP A 1 101 ? -11.129 7.629 4.780 1.00 67.38 101 ASP A CA 1
ATOM 733 C C . ASP A 1 101 ? -11.111 7.003 3.364 1.00 67.38 101 ASP A C 1
ATOM 735 O O . ASP A 1 101 ? -12.170 6.839 2.748 1.00 67.38 101 ASP A O 1
ATOM 739 N N . ASP A 1 102 ? -9.931 6.688 2.816 1.00 75.50 102 ASP A N 1
ATOM 740 C CA . ASP A 1 102 ? -9.816 6.053 1.505 1.00 75.50 102 ASP A CA 1
ATOM 741 C C . ASP A 1 102 ? -10.228 4.571 1.565 1.00 75.50 102 ASP A C 1
ATOM 743 O O . ASP A 1 102 ? -9.660 3.760 2.298 1.00 75.50 102 ASP A O 1
ATOM 747 N N . ASN A 1 103 ? -11.242 4.214 0.773 1.00 73.62 103 ASN A N 1
ATOM 748 C CA . ASN A 1 103 ? -11.799 2.863 0.725 1.00 73.62 103 ASN A CA 1
ATOM 749 C C . ASN A 1 103 ? -11.018 1.926 -0.221 1.00 73.62 103 ASN A C 1
ATOM 751 O O . ASN A 1 103 ? -11.316 0.729 -0.250 1.00 73.62 103 ASN A O 1
ATOM 755 N N . GLY A 1 104 ? -10.067 2.447 -1.006 1.00 84.62 104 GLY A N 1
ATOM 756 C CA . GLY A 1 104 ? -9.277 1.691 -1.985 1.00 84.62 104 GLY A CA 1
ATOM 757 C C . GLY A 1 104 ? -8.016 1.038 -1.413 1.00 84.62 104 GLY A C 1
ATOM 758 O O . GLY A 1 104 ? -7.471 0.112 -2.020 1.00 84.62 104 GLY A O 1
ATOM 759 N N . LEU A 1 105 ? -7.569 1.456 -0.223 1.00 94.88 105 LEU A N 1
ATOM 760 C CA . LEU A 1 105 ? -6.288 1.020 0.328 1.00 94.88 105 LEU A CA 1
ATOM 761 C C . LEU A 1 105 ? -6.328 -0.423 0.838 1.00 94.88 105 LEU A C 1
ATOM 763 O O . LEU A 1 105 ? -6.993 -0.769 1.820 1.00 94.88 105 LEU A O 1
ATOM 767 N N . MET A 1 106 ? -5.531 -1.273 0.199 1.00 97.06 106 MET A N 1
ATOM 768 C CA . MET A 1 106 ? -5.356 -2.678 0.544 1.00 97.06 106 MET A CA 1
ATOM 769 C C . MET A 1 106 ? -3.947 -2.946 1.065 1.00 97.06 106 MET A C 1
ATOM 771 O O . MET A 1 106 ? -2.955 -2.532 0.473 1.00 97.06 106 MET A O 1
ATOM 775 N N . ILE A 1 107 ? -3.830 -3.702 2.153 1.00 96.44 107 ILE A N 1
ATOM 776 C CA . ILE A 1 107 ? -2.577 -3.878 2.887 1.00 96.44 107 ILE A CA 1
ATOM 777 C C . ILE A 1 107 ? -2.093 -5.331 2.893 1.00 96.44 107 ILE A C 1
ATOM 779 O O . ILE A 1 107 ? -2.839 -6.280 3.157 1.00 96.44 107 ILE A O 1
ATOM 783 N N . GLY A 1 108 ? -0.800 -5.496 2.618 1.00 97.31 108 GLY A N 1
ATOM 784 C CA . GLY A 1 108 ? -0.014 -6.679 2.948 1.00 97.31 108 GLY A CA 1
ATOM 785 C C . GLY A 1 108 ? 0.781 -6.467 4.240 1.00 97.31 108 GLY A C 1
ATOM 786 O O . GLY A 1 108 ? 0.684 -5.443 4.905 1.00 97.31 108 GLY A O 1
ATOM 787 N N . MET A 1 109 ? 1.636 -7.416 4.607 1.00 96.38 109 MET A N 1
ATOM 788 C CA . MET A 1 109 ? 2.474 -7.311 5.807 1.00 96.38 109 MET A CA 1
ATOM 789 C C . MET A 1 109 ? 3.451 -6.123 5.745 1.00 96.38 109 MET A C 1
ATOM 791 O O . MET A 1 109 ? 3.827 -5.571 6.776 1.00 96.38 109 MET A O 1
ATOM 795 N N . ASN A 1 110 ? 3.905 -5.764 4.543 1.00 97.75 110 ASN A N 1
ATOM 796 C CA . ASN A 1 110 ? 4.935 -4.749 4.320 1.00 97.75 110 ASN A CA 1
ATOM 797 C C . ASN A 1 110 ? 4.794 -4.020 2.973 1.00 97.75 110 ASN A C 1
ATOM 799 O O . ASN A 1 110 ? 5.774 -3.552 2.397 1.00 97.75 110 ASN A O 1
ATOM 803 N N . PHE A 1 111 ? 3.576 -3.958 2.449 1.00 98.69 111 PHE A N 1
ATOM 804 C CA . PHE A 1 111 ? 3.258 -3.182 1.260 1.00 98.69 111 PHE A CA 1
ATOM 805 C C . PHE A 1 111 ? 1.791 -2.767 1.288 1.00 98.69 111 PHE A C 1
ATOM 807 O O . PHE A 1 111 ? 0.992 -3.380 2.001 1.00 98.69 111 PHE A O 1
ATOM 814 N N . VAL A 1 112 ? 1.459 -1.737 0.521 1.00 97.94 112 VAL A N 1
ATOM 815 C CA . VAL A 1 112 ? 0.099 -1.209 0.367 1.00 97.94 112 VAL A CA 1
ATOM 816 C C . VAL A 1 112 ? -0.178 -1.017 -1.113 1.00 97.94 112 VAL A C 1
ATOM 818 O O . VAL A 1 112 ? 0.744 -0.700 -1.864 1.00 97.94 112 VAL A O 1
ATOM 821 N N . LEU A 1 113 ? -1.420 -1.262 -1.511 1.00 98.00 113 LEU A N 1
ATOM 822 C CA . LEU A 1 113 ? -1.942 -1.020 -2.846 1.00 98.00 113 LEU A CA 1
ATOM 823 C C . LEU A 1 113 ? -3.098 -0.031 -2.746 1.00 98.00 113 LEU A C 1
ATOM 825 O O . LEU A 1 113 ? -3.928 -0.187 -1.850 1.00 98.00 113 LEU A O 1
ATOM 829 N N . ASP A 1 114 ? -3.164 0.914 -3.669 1.00 95.56 114 ASP A N 1
ATOM 830 C CA . ASP A 1 114 ? -4.362 1.711 -3.913 1.00 95.56 114 ASP A CA 1
ATOM 831 C C . ASP A 1 114 ? -5.122 1.109 -5.101 1.00 95.56 114 ASP A C 1
ATOM 833 O O . ASP A 1 114 ? -4.547 0.859 -6.163 1.00 95.56 114 ASP A O 1
ATOM 837 N N . VAL A 1 115 ? -6.387 0.745 -4.884 1.00 94.50 115 VAL A N 1
ATOM 838 C CA . VAL A 1 115 ? -7.164 -0.088 -5.804 1.00 94.50 115 VAL A CA 1
ATOM 839 C C . VAL A 1 115 ? -8.563 0.484 -6.009 1.00 94.50 115 VAL A C 1
ATOM 841 O O . VAL A 1 115 ? -9.489 0.208 -5.250 1.00 94.50 115 VAL A O 1
ATOM 844 N N . ASP A 1 116 ? -8.744 1.170 -7.135 1.00 89.12 116 ASP A N 1
ATOM 845 C CA . ASP A 1 116 ? -9.989 1.870 -7.477 1.00 89.12 116 ASP A CA 1
ATOM 846 C C . ASP A 1 116 ? -11.129 0.981 -8.011 1.00 89.12 116 ASP A C 1
ATOM 848 O O . ASP A 1 116 ? -12.282 1.412 -8.103 1.00 89.12 116 ASP A O 1
ATOM 852 N N . ARG A 1 117 ? -10.834 -0.247 -8.460 1.00 90.75 117 ARG A N 1
ATOM 853 C CA . ARG A 1 117 ? -11.827 -1.123 -9.114 1.00 90.75 117 ARG A CA 1
ATOM 854 C C . ARG A 1 117 ? -12.159 -2.339 -8.260 1.00 90.75 117 ARG A C 1
ATOM 856 O O . ARG A 1 117 ? -11.294 -3.182 -8.011 1.00 90.75 117 ARG A O 1
ATOM 863 N N . ASP A 1 118 ? -13.449 -2.539 -7.983 1.00 92.19 118 ASP A N 1
ATOM 864 C CA . ASP A 1 118 ? -13.949 -3.646 -7.155 1.00 92.19 118 ASP A CA 1
ATOM 865 C C . ASP A 1 118 ? -13.490 -5.026 -7.659 1.00 92.19 118 ASP A C 1
ATOM 867 O O . ASP A 1 118 ? -13.339 -5.980 -6.900 1.00 92.19 118 ASP A O 1
ATOM 871 N N . GLU A 1 119 ? -13.332 -5.203 -8.974 1.00 94.12 119 GLU A N 1
ATOM 872 C CA . GLU A 1 119 ? -12.898 -6.483 -9.543 1.00 94.12 119 GLU A CA 1
ATOM 873 C C . GLU A 1 119 ? -11.437 -6.816 -9.248 1.00 94.12 119 GLU A C 1
ATOM 875 O O . GLU A 1 119 ? -11.138 -7.985 -8.988 1.00 94.12 119 GLU A O 1
ATOM 880 N N . HIS A 1 120 ? -10.562 -5.812 -9.210 1.00 95.44 120 HIS A N 1
ATOM 881 C CA . HIS A 1 120 ? -9.172 -5.973 -8.793 1.00 95.44 120 HIS A CA 1
ATOM 882 C C . HIS A 1 120 ? -9.089 -6.143 -7.282 1.00 95.44 120 HIS A C 1
ATOM 884 O O . HIS A 1 120 ? -8.425 -7.068 -6.810 1.00 95.44 120 HIS A O 1
ATOM 890 N N . ALA A 1 121 ? -9.856 -5.352 -6.531 1.00 95.69 121 ALA A N 1
ATOM 891 C CA . ALA A 1 121 ? -9.897 -5.467 -5.084 1.00 95.69 121 ALA A CA 1
ATOM 892 C C . ALA A 1 121 ? -10.386 -6.857 -4.641 1.00 95.69 121 ALA A C 1
ATOM 894 O O . ALA A 1 121 ? -9.744 -7.517 -3.825 1.00 95.69 121 ALA A O 1
ATOM 895 N N . ARG A 1 122 ? -11.438 -7.400 -5.273 1.00 95.94 122 ARG A N 1
ATOM 896 C CA . ARG A 1 122 ? -11.888 -8.786 -5.038 1.00 95.94 122 ARG A CA 1
ATOM 897 C C . ARG A 1 122 ? -10.803 -9.824 -5.328 1.00 95.94 122 ARG A C 1
ATOM 899 O O . ARG A 1 122 ? -10.637 -10.752 -4.538 1.00 95.94 122 ARG A O 1
ATOM 906 N N . ALA A 1 123 ? -10.063 -9.684 -6.428 1.00 96.94 123 ALA A N 1
ATOM 907 C CA . ALA A 1 123 ? -8.969 -10.602 -6.750 1.00 96.94 123 ALA A CA 1
ATOM 908 C C . ALA A 1 123 ? -7.844 -10.547 -5.699 1.00 96.94 123 ALA A C 1
ATOM 910 O O . ALA A 1 123 ? -7.269 -11.576 -5.340 1.00 96.94 123 ALA A O 1
ATOM 911 N N . LEU A 1 124 ? -7.558 -9.358 -5.170 1.00 97.81 124 LEU A N 1
ATOM 912 C CA . LEU A 1 124 ? -6.533 -9.132 -4.155 1.00 97.81 124 LEU A CA 1
ATOM 913 C C . LEU A 1 124 ? -6.966 -9.597 -2.754 1.00 97.81 124 LEU A C 1
ATOM 915 O O . LEU A 1 124 ? -6.137 -10.142 -2.022 1.00 97.81 124 LEU A O 1
ATOM 919 N N . LEU A 1 125 ? -8.255 -9.484 -2.411 1.00 96.62 125 LEU A N 1
ATOM 920 C CA . LEU A 1 125 ? -8.844 -10.105 -1.217 1.00 96.62 125 LEU A CA 1
ATOM 921 C C . LEU A 1 125 ? -8.723 -11.634 -1.278 1.00 96.62 125 LEU A C 1
ATOM 923 O O . LEU A 1 125 ? -8.282 -12.261 -0.315 1.00 96.62 125 LEU A O 1
ATOM 927 N N . ASP A 1 126 ? -9.051 -12.242 -2.425 1.00 96.44 126 ASP A N 1
ATOM 928 C CA . ASP A 1 126 ? -8.889 -13.687 -2.651 1.00 96.44 126 ASP A CA 1
ATOM 929 C C . ASP A 1 126 ? -7.412 -14.124 -2.568 1.00 96.44 126 ASP A C 1
ATOM 931 O O . ASP A 1 126 ? -7.110 -15.262 -2.189 1.00 96.44 126 ASP A O 1
ATOM 935 N N . ALA A 1 127 ? -6.484 -13.218 -2.892 1.00 97.31 127 ALA A N 1
ATOM 936 C CA . ALA A 1 127 ? -5.043 -13.419 -2.767 1.00 97.31 127 ALA A CA 1
ATOM 937 C C . ALA A 1 127 ? -4.499 -13.185 -1.340 1.00 97.31 127 ALA A C 1
ATOM 939 O O . ALA A 1 127 ? -3.337 -13.506 -1.074 1.00 97.31 127 ALA A O 1
ATOM 940 N N . GLY A 1 128 ? -5.338 -12.711 -0.413 1.00 96.19 128 GLY A N 1
ATOM 941 C CA . GLY A 1 128 ? -5.036 -12.594 1.013 1.00 96.19 128 GLY A CA 1
ATOM 942 C C . GLY A 1 128 ? -4.743 -11.180 1.512 1.00 96.19 128 GLY A C 1
ATOM 943 O O . GLY A 1 128 ? -4.373 -11.040 2.677 1.00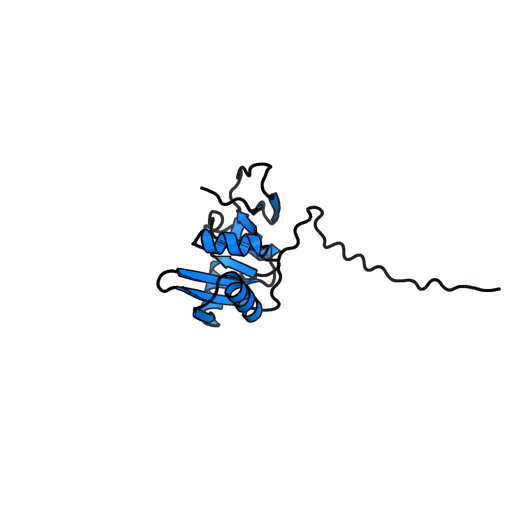 96.19 128 GLY A O 1
ATOM 944 N N . LEU A 1 129 ? -4.898 -10.144 0.679 1.00 97.50 129 LEU A N 1
ATOM 945 C CA . LEU A 1 129 ? -4.911 -8.769 1.186 1.00 97.50 129 LEU A CA 1
ATOM 946 C C . LEU A 1 129 ? -6.200 -8.490 1.954 1.00 97.50 129 LEU A C 1
ATOM 948 O O . LEU A 1 129 ? -7.198 -9.197 1.819 1.00 97.50 129 LEU A O 1
ATOM 952 N N . LEU A 1 130 ? -6.167 -7.430 2.750 1.00 96.31 130 LEU A N 1
ATOM 953 C CA . LEU A 1 130 ? -7.337 -6.844 3.390 1.00 96.31 130 LEU A CA 1
ATOM 954 C C . LEU A 1 130 ? -7.352 -5.347 3.101 1.00 96.31 130 LEU A C 1
ATOM 956 O O . LEU A 1 130 ? -6.292 -4.760 2.912 1.00 96.31 130 LEU A O 1
ATOM 960 N N . TYR A 1 131 ? -8.527 -4.735 3.121 1.00 95.44 131 TYR A N 1
ATOM 961 C CA . TYR A 1 131 ? -8.636 -3.287 3.242 1.00 95.44 131 TYR A CA 1
ATOM 962 C C . TYR A 1 131 ? -8.104 -2.834 4.595 1.00 95.44 131 TYR A C 1
ATOM 964 O O . TYR A 1 131 ? -8.248 -3.559 5.587 1.00 95.44 131 TYR A O 1
ATOM 972 N N . ILE A 1 1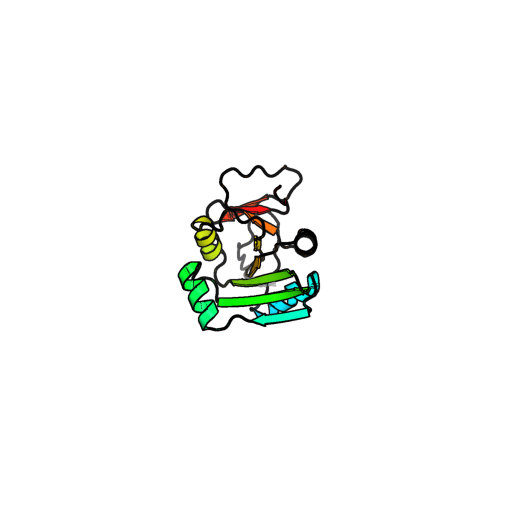32 ? -7.533 -1.636 4.634 1.00 93.81 132 ILE A N 1
ATOM 973 C CA . ILE A 1 132 ? -7.293 -0.891 5.864 1.00 93.81 132 ILE A CA 1
ATOM 974 C C . ILE A 1 132 ? -8.238 0.309 5.907 1.00 93.81 132 ILE A C 1
ATOM 976 O O . ILE A 1 132 ? -8.306 1.071 4.958 1.00 93.81 132 ILE A O 1
ATOM 980 N N . ASP A 1 133 ? -8.955 0.474 7.013 1.00 90.12 133 ASP A N 1
ATOM 981 C CA . ASP A 1 133 ? -9.842 1.618 7.241 1.00 90.12 133 ASP A CA 1
ATOM 982 C C . ASP A 1 133 ? -9.524 2.215 8.615 1.00 90.12 133 ASP A C 1
ATOM 984 O O . ASP A 1 133 ? -9.411 1.484 9.607 1.00 90.12 133 ASP A O 1
ATOM 988 N N . CYS A 1 134 ? -9.334 3.532 8.669 1.00 90.69 134 CYS A N 1
ATOM 989 C CA . CYS A 1 134 ? -9.008 4.260 9.891 1.00 90.69 134 CYS A CA 1
ATOM 990 C C . CYS A 1 134 ? -10.160 5.155 10.383 1.00 90.69 134 CYS A C 1
ATOM 992 O O . CYS A 1 134 ? -9.989 5.873 11.375 1.00 90.69 134 CYS A O 1
ATOM 994 N N . GLU A 1 135 ? -11.340 5.087 9.756 1.00 84.19 135 GLU A N 1
ATOM 995 C CA . GLU A 1 135 ? -12.512 5.869 10.125 1.00 84.19 135 GLU A CA 1
ATOM 996 C C . GLU A 1 135 ? -13.067 5.409 11.489 1.00 84.19 135 GLU A C 1
ATOM 998 O O . GLU A 1 135 ? -13.455 4.246 11.696 1.00 84.19 135 GLU A O 1
ATOM 1003 N N . PRO A 1 136 ? -13.187 6.329 12.464 1.00 83.94 136 PRO A N 1
ATOM 1004 C CA . PRO A 1 136 ? -13.746 5.997 13.761 1.00 83.94 136 PRO A CA 1
ATOM 1005 C C . PRO A 1 136 ? -15.203 5.531 13.669 1.00 83.94 136 PRO A C 1
ATOM 1007 O O . PRO A 1 136 ? -16.105 6.291 13.324 1.00 83.94 136 PRO A O 1
ATOM 1010 N N . GLY A 1 137 ? -15.460 4.312 14.140 1.00 81.12 137 GLY A N 1
ATOM 1011 C CA . GLY A 1 137 ? -16.822 3.791 14.269 1.00 81.12 137 GLY A CA 1
ATOM 1012 C C . GLY A 1 137 ? -17.344 3.056 13.040 1.00 81.12 137 GLY A C 1
ATOM 1013 O O . GLY A 1 137 ? -18.547 2.799 12.995 1.00 81.12 137 GLY A O 1
ATOM 1014 N N . LEU A 1 138 ? -16.467 2.667 12.106 1.00 82.62 138 LEU A N 1
ATOM 1015 C CA . LEU A 1 138 ? -16.808 1.730 11.041 1.00 82.62 138 LEU A CA 1
ATOM 1016 C C . LEU A 1 138 ? -17.509 0.483 11.611 1.00 82.62 138 LEU A C 1
ATOM 1018 O O . LEU A 1 138 ? -16.931 -0.300 12.379 1.00 82.62 138 LEU A O 1
ATOM 1022 N N . GLU A 1 139 ? -18.758 0.285 11.192 1.00 87.44 139 GLU A N 1
ATOM 1023 C CA . GLU A 1 139 ? -19.536 -0.913 11.482 1.00 87.44 139 GLU A CA 1
ATOM 1024 C C . GLU A 1 139 ? -19.261 -1.977 10.413 1.00 87.44 139 GLU A C 1
ATOM 1026 O O . GLU A 1 139 ? -19.751 -1.898 9.289 1.00 87.44 139 GLU A O 1
ATOM 1031 N N . ILE A 1 140 ? -18.489 -2.999 10.781 1.00 89.31 140 ILE A N 1
ATOM 1032 C CA . ILE A 1 140 ? -18.241 -4.172 9.935 1.00 89.31 140 ILE A CA 1
ATOM 1033 C C . ILE A 1 140 ? -19.229 -5.268 10.344 1.00 89.31 140 ILE A C 1
ATOM 1035 O O . ILE A 1 140 ? -19.269 -5.619 11.528 1.00 89.31 140 ILE A O 1
ATOM 1039 N N . PRO A 1 141 ? -20.017 -5.843 9.417 1.00 92.12 141 PRO A N 1
ATOM 1040 C CA . PRO A 1 141 ? -20.895 -6.955 9.759 1.00 92.12 141 PRO A CA 1
ATOM 1041 C C . PRO A 1 141 ? -20.095 -8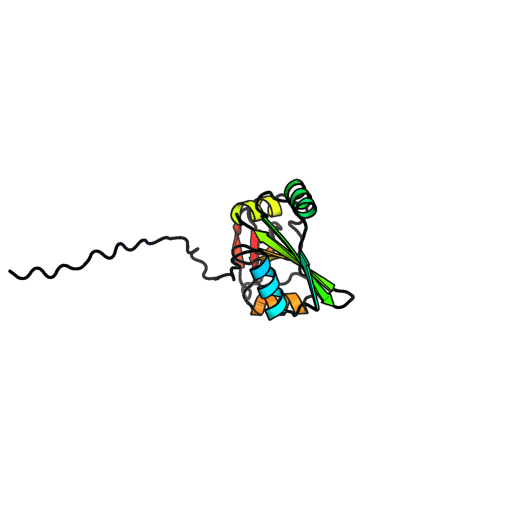.172 10.249 1.00 92.12 141 PRO A C 1
ATOM 1043 O O . PRO A 1 141 ? -19.098 -8.538 9.635 1.00 92.12 141 PRO A O 1
ATOM 1046 N N . ASP A 1 142 ? -20.589 -8.871 11.279 1.00 90.62 142 ASP A N 1
ATOM 1047 C CA . ASP A 1 142 ? -19.922 -10.031 11.915 1.00 90.62 142 ASP A CA 1
ATOM 1048 C C . ASP A 1 142 ? -19.566 -11.192 10.956 1.00 90.62 142 ASP A C 1
ATOM 1050 O O . ASP A 1 142 ? -18.883 -12.143 11.336 1.00 90.62 142 ASP A O 1
ATOM 1054 N N . THR A 1 143 ? -20.081 -11.174 9.722 1.00 92.81 143 THR A N 1
ATOM 1055 C CA . THR A 1 143 ? -19.754 -12.147 8.670 1.00 92.81 143 THR A CA 1
ATOM 1056 C C . THR A 1 143 ? -18.426 -11.873 7.967 1.00 92.81 143 THR A C 1
ATOM 1058 O O . THR A 1 143 ? -17.960 -12.745 7.234 1.00 92.81 143 THR A O 1
ATOM 1061 N N . TYR A 1 144 ? -17.852 -10.687 8.153 1.00 93.56 144 TYR A N 1
ATOM 1062 C CA . TYR A 1 144 ? -16.592 -10.266 7.552 1.00 93.56 144 TYR A CA 1
ATOM 1063 C C . TYR A 1 144 ? -15.448 -10.335 8.560 1.00 93.56 144 TYR A C 1
ATOM 1065 O O . TYR A 1 144 ? -15.641 -10.318 9.777 1.00 93.56 144 TYR A O 1
ATOM 1073 N N . THR A 1 145 ? -14.235 -10.418 8.030 1.00 92.06 145 THR A N 1
ATOM 1074 C CA . THR A 1 145 ? -13.006 -10.315 8.805 1.00 92.06 145 THR A CA 1
ATOM 1075 C C . THR A 1 145 ? -12.919 -8.925 9.416 1.00 92.06 145 THR A C 1
ATOM 1077 O O . THR A 1 145 ? -13.106 -7.923 8.728 1.00 92.06 145 THR A O 1
ATOM 1080 N N . ARG A 1 146 ? -12.592 -8.870 10.704 1.00 91.69 146 ARG A N 1
ATOM 1081 C CA . ARG A 1 146 ? -12.231 -7.645 11.406 1.00 91.69 146 ARG A CA 1
ATOM 1082 C C . ARG A 1 146 ? -11.036 -7.943 12.295 1.00 91.69 146 ARG A C 1
ATOM 1084 O O . ARG A 1 146 ? -11.150 -8.758 13.208 1.00 91.69 146 ARG A O 1
ATOM 1091 N N . VAL A 1 147 ? -9.920 -7.281 12.030 1.00 91.31 147 VAL A N 1
ATOM 1092 C CA . VAL A 1 147 ? -8.713 -7.353 12.856 1.00 91.31 147 VAL A CA 1
ATOM 1093 C C . VAL A 1 147 ? -8.329 -5.934 13.237 1.00 91.31 147 VAL A C 1
ATOM 1095 O O . VAL A 1 147 ? -8.276 -5.059 12.379 1.00 91.31 147 VAL A O 1
ATOM 1098 N N . GLU A 1 148 ? -8.095 -5.693 14.521 1.00 91.31 148 GLU A N 1
ATOM 1099 C CA . GLU A 1 148 ? -7.633 -4.382 14.977 1.00 91.31 148 GLU A CA 1
ATOM 1100 C C . GLU A 1 148 ? -6.208 -4.136 14.456 1.00 91.31 148 GLU A C 1
ATOM 1102 O O . GLU A 1 148 ? -5.333 -4.997 14.578 1.00 91.31 148 GLU A O 1
ATOM 1107 N N . ALA A 1 149 ? -5.998 -2.964 13.866 1.00 90.94 149 ALA A N 1
ATOM 1108 C CA . ALA A 1 149 ? -4.715 -2.479 13.380 1.00 90.94 149 ALA A CA 1
ATOM 1109 C C . ALA A 1 149 ? -4.190 -1.355 14.293 1.00 90.94 149 ALA A C 1
ATOM 1111 O O . ALA A 1 149 ? -4.748 -1.046 15.353 1.00 90.94 149 ALA A O 1
ATOM 1112 N N . GLU A 1 150 ? -3.057 -0.769 13.928 1.00 91.94 150 GLU A N 1
ATOM 1113 C CA . GLU A 1 150 ? -2.457 0.315 14.693 1.00 91.94 150 GLU A CA 1
ATOM 1114 C C . GLU A 1 150 ? -3.304 1.594 14.610 1.00 91.94 150 GLU A C 1
ATOM 1116 O O . GLU A 1 150 ? -4.134 1.770 13.725 1.00 91.94 150 GLU A O 1
ATOM 1121 N N . ALA A 1 151 ? -3.109 2.496 15.576 1.00 90.06 151 ALA A N 1
ATOM 1122 C CA . ALA A 1 151 ? -3.760 3.813 15.627 1.00 90.06 151 ALA A CA 1
ATOM 1123 C C . ALA A 1 151 ? -5.307 3.826 15.604 1.00 90.06 151 ALA A C 1
ATOM 1125 O O . ALA A 1 151 ? -5.899 4.893 15.477 1.00 90.06 151 ALA A O 1
ATOM 1126 N N . GLY A 1 152 ? -5.960 2.682 15.834 1.00 89.06 152 GLY A N 1
ATOM 1127 C CA . GLY A 1 152 ? -7.420 2.561 15.785 1.00 89.06 152 GLY A CA 1
ATOM 1128 C C . GLY A 1 152 ? -7.966 2.223 14.399 1.00 89.06 152 GLY A C 1
ATOM 1129 O O . GLY A 1 152 ? -9.185 2.175 14.247 1.00 89.06 152 GLY A O 1
ATOM 1130 N N . CYS A 1 153 ? -7.085 1.962 13.431 1.00 91.81 153 CYS A N 1
ATOM 1131 C CA . CYS A 1 153 ? -7.463 1.399 12.147 1.00 91.81 153 CYS A CA 1
ATOM 1132 C C . CYS A 1 153 ? -7.896 -0.060 12.287 1.00 91.81 153 CYS A C 1
ATOM 1134 O O . CYS A 1 153 ? -7.672 -0.730 13.302 1.00 91.81 153 CYS A O 1
ATOM 1136 N N . VAL A 1 154 ? -8.507 -0.568 11.229 1.00 92.50 154 VAL A N 1
ATOM 1137 C CA . VAL A 1 154 ? -9.081 -1.901 11.161 1.00 92.50 154 VAL A CA 1
ATOM 1138 C C . VAL A 1 154 ? -8.723 -2.527 9.829 1.00 92.50 154 VAL A C 1
ATOM 1140 O O . VAL A 1 154 ? -8.823 -1.881 8.792 1.00 92.50 154 VAL A O 1
ATOM 1143 N N . LEU A 1 155 ? -8.353 -3.806 9.857 1.00 94.12 155 LEU A N 1
ATOM 1144 C CA . LEU A 1 155 ? -8.196 -4.607 8.653 1.00 94.12 155 LEU A CA 1
ATOM 1145 C C . LEU A 1 155 ? -9.447 -5.435 8.396 1.00 94.12 155 LEU A C 1
ATOM 1147 O O . LEU A 1 155 ? -9.955 -6.109 9.304 1.00 94.12 155 LEU A O 1
ATOM 1151 N N . THR A 1 156 ? -9.935 -5.416 7.159 1.00 94.12 156 THR A N 1
ATOM 1152 C CA . THR A 1 156 ? -11.185 -6.089 6.803 1.00 94.12 156 THR A CA 1
ATOM 1153 C C . THR A 1 156 ? -11.241 -6.571 5.359 1.00 94.12 156 THR A C 1
ATOM 1155 O O . THR A 1 156 ? -10.536 -6.082 4.491 1.00 94.12 156 THR A O 1
ATOM 1158 N N . ASN A 1 157 ? -12.095 -7.559 5.092 1.00 94.19 157 ASN A N 1
ATOM 1159 C CA . ASN A 1 157 ? -12.497 -7.939 3.734 1.00 94.19 157 ASN A CA 1
ATOM 1160 C C . ASN A 1 157 ? -13.909 -7.431 3.391 1.00 94.19 157 ASN A C 1
ATOM 1162 O O . ASN A 1 157 ? -14.551 -7.956 2.482 1.00 94.19 157 ASN A O 1
ATOM 1166 N N . TYR A 1 158 ? -14.413 -6.472 4.167 1.00 92.19 158 TYR A N 1
ATOM 1167 C CA . TYR A 1 158 ? -15.642 -5.749 3.894 1.00 92.19 158 TYR A CA 1
ATOM 1168 C C . TYR A 1 158 ? -15.329 -4.521 3.038 1.00 92.19 158 TYR A C 1
ATOM 1170 O O . TYR A 1 158 ? -14.646 -3.611 3.495 1.00 92.19 158 TYR A O 1
ATOM 1178 N N . GLU A 1 159 ? -15.836 -4.511 1.811 1.00 86.88 159 GLU A N 1
ATOM 1179 C CA . GLU A 1 159 ? -15.862 -3.327 0.952 1.00 86.88 159 GLU A CA 1
ATOM 1180 C C . GLU A 1 159 ? -17.009 -2.418 1.416 1.00 86.88 159 GLU A C 1
ATOM 1182 O O . GLU A 1 159 ? -18.153 -2.871 1.543 1.00 86.88 159 GLU A O 1
ATOM 1187 N N . ARG A 1 160 ? -16.705 -1.158 1.732 1.00 77.44 160 ARG A N 1
ATOM 1188 C CA . ARG A 1 160 ? -17.712 -0.169 2.135 1.00 77.44 160 ARG A CA 1
ATOM 1189 C C . ARG A 1 160 ? -18.467 0.367 0.915 1.00 77.44 160 ARG A C 1
ATOM 1191 O O . ARG A 1 160 ? -17.887 0.520 -0.152 1.00 77.44 160 ARG A O 1
ATOM 1198 N N . GLU A 1 161 ? -19.757 0.662 1.102 1.00 63.97 161 GLU A N 1
ATOM 1199 C CA . GLU A 1 161 ? -20.625 1.314 0.099 1.00 63.97 161 GLU A CA 1
ATOM 1200 C C . GLU A 1 161 ? -20.536 2.847 0.128 1.00 63.97 161 GLU A C 1
ATOM 1202 O O . GLU A 1 161 ? -20.370 3.415 1.235 1.00 63.97 161 GLU A O 1
#

Foldseek 3Di:
DDDPDPPPPPPPPPPPDDPQDAAFDDAPDQVSQVVLLCVQQNAPDKAWDDPVRQVVCCVQFNPQFDTWTWGPSDPPDIKTKTFGNDVLRNLQSCLVDPVLAPLQWKDGPGMIIRHDDPVSLVSVVVVRIWTKHNDPPDDDPPVWDWDQGHPRIITINDRDD

Secondary structure (DSSP, 8-state):
------------------TT-------SSHHHHHHHHHHHH--SEEEEPPHHHHHHHHHHT-TTEEEEEEEEEETTEEEEEEEES-HHHHHHHHHHSGGGG-S-EEE-SSEEEE---HHHHHHHHHTT-EEEE--TT----TTS-EEE-GGG-EEES----

Radius of gyration: 18.54 Å; chains: 1; bounding box: 46×59×55 Å

pLDDT: mean 87.11, std 17.43, range [38.91, 98.75]

Sequence (161 aa):
MSASACALLLALTVTACGDDGVELPMAGDTEAVATYVDKNVGCQDTDYYTSSDLAEIRAEFSDAIDGGGDCDVDDDTDIDFLHVTDMTEFQKDLAASDESDDNGLMIGMNFVLDVDRDEHARALLDAGLLYIDCEPGLEIPDTYTRVEAEAGCVLTNYERE